Protein AF-A0A6C0QYJ4-F1 (afdb_monomer_lite)

pLDDT: mean 84.32, std 10.1, range [55.5, 91.94]

Foldseek 3Di:
DFWWWQDPVVRDIDTCVQADPQARVVPRHRTHTDDD

Sequence (36 aa):
MSKQYWCEECQNFVDEHVVTEGIHDECGQEVNIEEE

Structure (mmCIF, N/CA/C/O backbone):
data_AF-A0A6C0QYJ4-F1
#
_entry.id   AF-A0A6C0QYJ4-F1
#
loop_
_atom_site.group_PDB
_atom_site.id
_atom_site.type_symbol
_atom_site.label_atom_id
_atom_site.label_alt_id
_atom_site.label_comp_id
_atom_site.label_asym_id
_atom_site.label_entity_id
_atom_site.label_seq_id
_atom_site.pdbx_PDB_ins_code
_atom_site.Cartn_x
_atom_site.Cartn_y
_atom_site.Cartn_z
_atom_site.occupancy
_atom_site.B_iso_or_equiv
_atom_site.auth_seq_id
_atom_site.auth_comp_id
_atom_site.auth_asym_id
_atom_site.auth_atom_id
_atom_site.pdbx_PDB_model_num
ATOM 1 N N . MET A 1 1 ? -16.881 7.991 3.167 1.00 59.31 1 MET A N 1
ATOM 2 C CA . MET A 1 1 ? -15.475 8.225 3.537 1.00 59.31 1 MET A CA 1
ATOM 3 C C . MET A 1 1 ? -14.669 7.532 2.464 1.00 59.31 1 MET A C 1
ATOM 5 O O . MET A 1 1 ? -14.905 6.347 2.266 1.00 59.31 1 MET A O 1
ATOM 9 N N . SER A 1 2 ? -13.884 8.273 1.686 1.00 69.38 2 SER A N 1
ATOM 10 C CA . SER A 1 2 ? -12.982 7.659 0.706 1.00 69.38 2 SER A CA 1
ATOM 11 C C . SER A 1 2 ? -11.856 6.983 1.477 1.00 69.38 2 SER A C 1
ATOM 13 O O . SER A 1 2 ? -11.300 7.608 2.378 1.00 69.38 2 SER A O 1
ATOM 15 N N . LYS A 1 3 ? -11.562 5.714 1.181 1.00 80.25 3 LYS A N 1
ATOM 16 C CA . LYS A 1 3 ? -10.400 5.042 1.763 1.00 80.25 3 LYS A CA 1
ATOM 17 C C . LYS A 1 3 ? -9.154 5.541 1.043 1.00 80.25 3 LYS A C 1
ATOM 19 O O . LYS A 1 3 ? -9.080 5.466 -0.184 1.00 80.25 3 LYS A O 1
ATOM 24 N N . GLN A 1 4 ? -8.209 6.066 1.809 1.00 85.31 4 GLN A N 1
ATOM 25 C CA . GLN A 1 4 ? -6.907 6.485 1.309 1.00 85.31 4 GLN A CA 1
ATOM 26 C C . GLN A 1 4 ? -5.857 5.484 1.785 1.00 85.31 4 GLN A C 1
ATOM 28 O O . GLN A 1 4 ? -5.960 4.931 2.879 1.00 85.31 4 GLN A O 1
ATOM 33 N N . TYR A 1 5 ? -4.865 5.238 0.942 1.00 88.12 5 TYR A N 1
ATOM 34 C CA . TYR A 1 5 ? -3.803 4.278 1.181 1.00 88.12 5 TYR A CA 1
ATOM 35 C C . TYR A 1 5 ? -2.466 4.999 1.119 1.00 88.12 5 TYR A C 1
ATOM 37 O O . TYR A 1 5 ? -2.256 5.838 0.246 1.00 88.12 5 TYR A O 1
ATOM 45 N N . TRP A 1 6 ? -1.549 4.679 2.024 1.00 89.69 6 TRP A N 1
ATOM 46 C CA . TRP A 1 6 ? -0.212 5.256 1.978 1.00 89.69 6 TRP A CA 1
ATOM 47 C C . TRP A 1 6 ? 0.687 4.451 1.039 1.00 89.69 6 TRP A C 1
ATOM 49 O O . TRP A 1 6 ? 0.878 3.243 1.220 1.00 89.69 6 TRP A O 1
ATOM 59 N N . CYS A 1 7 ? 1.260 5.135 0.051 1.00 89.1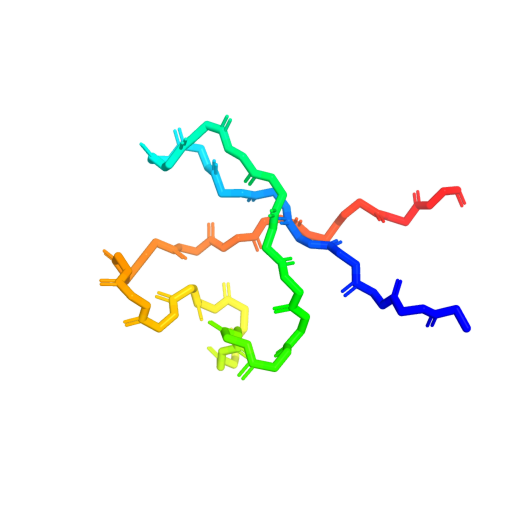9 7 CYS A N 1
ATOM 60 C CA . CYS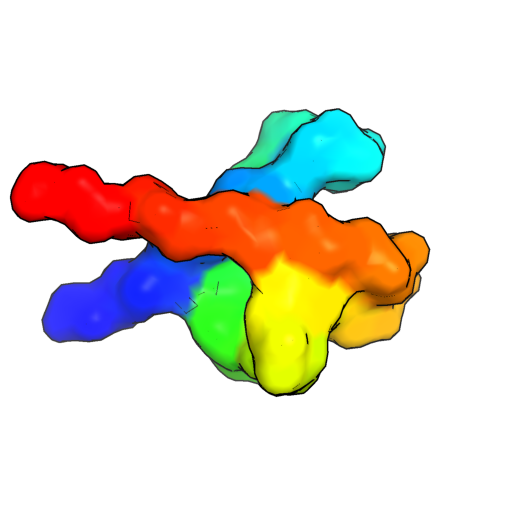 A 1 7 ? 2.315 4.605 -0.800 1.00 89.19 7 CYS A CA 1
ATOM 61 C C . CYS A 1 7 ? 3.671 5.143 -0.321 1.00 89.19 7 CYS A C 1
ATOM 63 O O . CYS A 1 7 ? 3.914 6.350 -0.370 1.00 89.19 7 CYS A O 1
ATOM 65 N N . GLU A 1 8 ? 4.568 4.262 0.127 1.00 89.06 8 GLU A N 1
ATOM 66 C CA . GLU A 1 8 ? 5.908 4.628 0.606 1.00 89.06 8 GLU A CA 1
ATOM 67 C C . GLU A 1 8 ? 6.850 5.027 -0.539 1.00 89.06 8 GLU A C 1
ATOM 69 O O . GLU A 1 8 ? 7.709 5.886 -0.355 1.00 89.06 8 GLU A O 1
ATOM 74 N N . GLU A 1 9 ? 6.670 4.456 -1.729 1.00 89.19 9 GLU A N 1
ATOM 75 C CA . GLU A 1 9 ? 7.468 4.738 -2.919 1.00 89.19 9 GLU A CA 1
ATOM 76 C C . GLU A 1 9 ? 7.160 6.138 -3.457 1.00 89.19 9 GLU A C 1
ATOM 78 O O . GLU A 1 9 ? 8.069 6.915 -3.748 1.00 89.19 9 GLU A O 1
ATOM 83 N N . CYS A 1 10 ? 5.874 6.498 -3.507 1.00 88.62 10 CYS A N 1
ATOM 84 C CA . CYS A 1 10 ? 5.432 7.842 -3.875 1.00 88.62 10 CYS A CA 1
ATOM 85 C C . CYS A 1 10 ? 5.546 8.843 -2.713 1.00 88.62 10 CYS A C 1
ATOM 87 O O . CYS A 1 10 ? 5.435 10.047 -2.944 1.00 88.62 10 CYS A O 1
ATOM 89 N N . GLN A 1 11 ? 5.728 8.354 -1.479 1.00 89.62 11 GLN A N 1
ATOM 90 C CA . GLN A 1 11 ? 5.626 9.122 -0.233 1.00 89.62 11 GLN A CA 1
ATOM 91 C C . GLN A 1 11 ? 4.372 10.007 -0.191 1.00 89.62 11 GLN A C 1
ATOM 93 O O . GLN A 1 11 ? 4.436 11.194 0.138 1.00 89.62 11 GLN A O 1
ATOM 98 N N . ASN A 1 12 ? 3.232 9.436 -0.585 1.00 88.94 12 ASN A N 1
ATOM 99 C CA . ASN A 1 12 ? 1.964 10.150 -0.682 1.00 88.94 12 ASN A CA 1
ATOM 100 C C . ASN A 1 12 ? 0.771 9.211 -0.445 1.00 88.94 12 ASN A C 1
ATOM 102 O O . ASN A 1 12 ? 0.870 7.996 -0.628 1.00 88.94 12 ASN A O 1
ATOM 106 N N . PHE A 1 13 ? -0.371 9.797 -0.083 1.00 88.69 13 PHE A N 1
ATOM 107 C CA . PHE A 1 13 ? -1.648 9.099 -0.024 1.00 88.69 13 PHE A CA 1
ATOM 108 C C . PHE A 1 13 ? -2.241 8.958 -1.422 1.00 88.69 13 PHE A C 1
ATOM 110 O O . PHE A 1 13 ? -2.288 9.918 -2.194 1.00 88.69 13 PHE A O 1
ATOM 117 N N . VAL A 1 14 ? -2.723 7.760 -1.722 1.00 88.00 14 VAL A N 1
ATOM 118 C CA . VAL A 1 14 ? -3.385 7.411 -2.973 1.00 88.00 14 VAL A CA 1
ATOM 119 C C . VAL A 1 14 ? -4.793 6.909 -2.673 1.00 88.00 14 VAL A C 1
ATOM 121 O O . VAL A 1 14 ? -5.043 6.259 -1.658 1.00 88.00 14 VAL A O 1
ATOM 124 N N . ASP A 1 15 ? -5.745 7.260 -3.523 1.00 88.56 15 ASP A N 1
ATOM 125 C CA . ASP A 1 15 ? -7.142 6.870 -3.353 1.00 88.56 15 ASP A CA 1
ATOM 126 C C . ASP A 1 15 ? -7.366 5.407 -3.780 1.00 88.56 15 ASP A C 1
ATOM 128 O O . ASP A 1 15 ? -6.657 4.873 -4.634 1.00 88.56 15 ASP A O 1
ATOM 132 N N . GLU A 1 16 ? -8.418 4.766 -3.260 1.00 86.88 16 GLU A N 1
ATOM 133 C CA . GLU A 1 16 ? -8.739 3.365 -3.588 1.00 86.88 16 GLU A CA 1
ATOM 134 C C . GLU A 1 16 ? -8.893 3.089 -5.096 1.00 86.88 16 GLU A C 1
ATOM 136 O O . GLU A 1 16 ? -8.637 1.983 -5.556 1.00 86.88 16 GLU A O 1
ATOM 141 N N . HIS A 1 17 ? -9.286 4.093 -5.888 1.00 89.38 17 HIS A N 1
ATOM 142 C CA . HIS A 1 17 ? -9.484 3.952 -7.336 1.00 89.38 17 HIS A CA 1
ATOM 143 C C . HIS A 1 17 ? -8.204 3.632 -8.122 1.00 89.38 17 HIS A C 1
ATOM 145 O O . HIS A 1 17 ? -8.301 3.127 -9.239 1.00 89.38 17 HIS A O 1
ATOM 151 N N . VAL A 1 18 ? -7.032 3.943 -7.562 1.00 89.56 18 VAL A N 1
ATOM 152 C CA . VAL A 1 18 ? -5.718 3.624 -8.139 1.00 89.56 18 VAL A CA 1
ATOM 153 C C . VAL A 1 18 ? -5.046 2.482 -7.383 1.00 89.56 18 VAL A C 1
ATOM 155 O O . VAL A 1 18 ? -3.854 2.251 -7.550 1.00 89.56 18 VAL A O 1
ATOM 158 N N . VAL A 1 19 ? -5.793 1.762 -6.543 1.00 88.31 19 VAL A N 1
ATOM 159 C CA . VAL A 1 19 ? -5.295 0.636 -5.759 1.00 88.31 19 VAL A CA 1
ATOM 160 C C . VAL A 1 19 ? -6.056 -0.625 -6.149 1.00 88.31 19 VAL A C 1
ATOM 162 O O . VAL A 1 19 ? -7.242 -0.773 -5.862 1.00 88.31 19 VAL A O 1
ATOM 165 N N . THR A 1 20 ? -5.357 -1.574 -6.761 1.00 90.06 20 THR A N 1
ATOM 166 C CA . THR A 1 20 ? -5.915 -2.877 -7.136 1.00 90.06 20 THR A CA 1
ATOM 167 C C .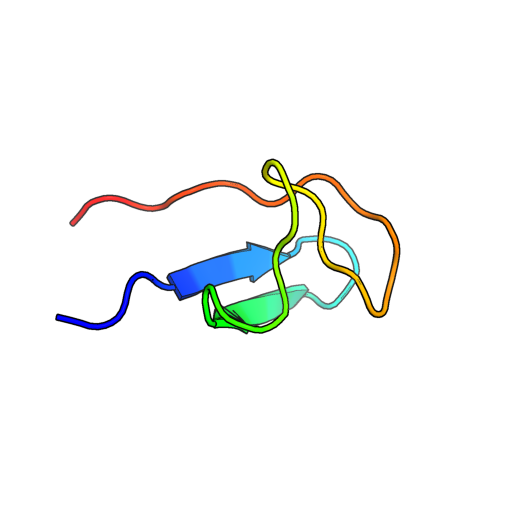 THR A 1 20 ? -5.326 -3.940 -6.222 1.00 90.06 20 THR A C 1
ATOM 169 O O . THR A 1 20 ? -4.115 -4.102 -6.164 1.00 90.06 20 THR A O 1
ATOM 172 N N . GLU A 1 21 ? -6.1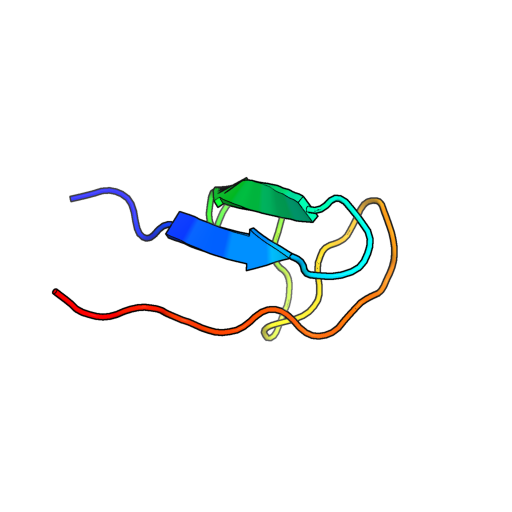72 -4.647 -5.466 1.00 88.75 21 GLU A N 1
ATOM 173 C CA . GLU A 1 21 ? -5.737 -5.711 -4.538 1.00 88.75 21 GLU A CA 1
ATOM 174 C C . GLU A 1 21 ? -4.695 -5.255 -3.492 1.00 88.75 21 GLU A C 1
ATOM 176 O O . GLU A 1 21 ? -3.876 -6.044 -3.034 1.00 88.75 21 GLU A O 1
ATOM 181 N N . GLY A 1 22 ? -4.734 -3.979 -3.088 1.00 85.75 22 GLY A N 1
ATOM 182 C CA . GLY A 1 22 ? -3.756 -3.411 -2.153 1.00 85.75 22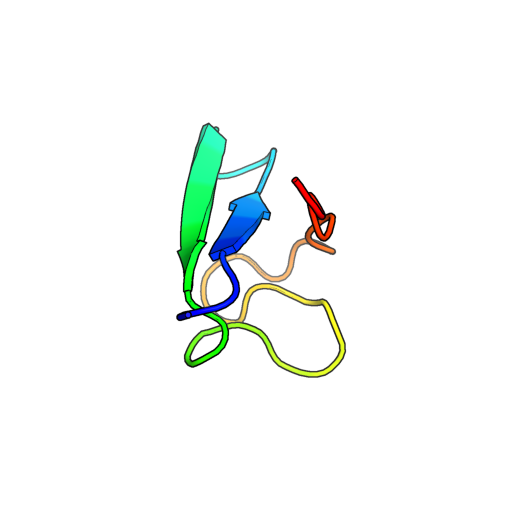 GLY A CA 1
ATOM 183 C C . GLY A 1 22 ? -2.436 -3.001 -2.810 1.00 85.75 22 GLY A C 1
ATOM 184 O O . GLY A 1 22 ? -1.485 -2.699 -2.103 1.00 85.75 22 GLY A O 1
ATOM 185 N N . ILE A 1 23 ? -2.370 -2.958 -4.141 1.00 90.62 23 ILE A N 1
ATOM 186 C CA . ILE A 1 23 ? -1.205 -2.514 -4.911 1.00 90.62 23 ILE A CA 1
ATOM 187 C C . ILE A 1 23 ? -1.546 -1.203 -5.620 1.00 90.62 23 ILE A C 1
ATOM 189 O O . ILE A 1 23 ? -2.569 -1.116 -6.298 1.00 90.62 23 ILE A O 1
ATOM 193 N N . HIS A 1 24 ? -0.694 -0.186 -5.482 1.00 91.94 24 HIS A N 1
ATOM 194 C CA . HIS A 1 24 ? -0.819 1.060 -6.237 1.00 91.94 24 HIS A CA 1
ATOM 195 C C . HIS A 1 24 ? -0.558 0.799 -7.723 1.00 91.94 24 HIS A C 1
ATOM 197 O O . HIS A 1 24 ? 0.530 0.371 -8.088 1.00 91.94 24 HIS A O 1
ATOM 203 N N . ASP A 1 25 ? -1.532 1.070 -8.587 1.00 91.06 25 ASP A N 1
ATOM 204 C CA . ASP A 1 25 ? -1.482 0.745 -10.018 1.00 91.06 25 ASP A CA 1
ATOM 205 C C . ASP A 1 25 ? -0.382 1.523 -10.764 1.00 91.06 25 ASP A C 1
ATOM 207 O O . ASP A 1 25 ? 0.260 0.990 -11.666 1.00 91.06 25 ASP A O 1
ATOM 211 N N . GLU A 1 26 ? -0.110 2.766 -10.350 1.00 88.75 26 GLU A N 1
ATOM 212 C CA . GLU A 1 26 ? 0.878 3.626 -11.014 1.00 88.75 26 GLU A CA 1
ATOM 213 C C . GLU A 1 26 ? 2.318 3.157 -10.770 1.00 88.75 26 GLU A C 1
ATOM 215 O O . GLU A 1 26 ? 3.132 3.132 -11.695 1.00 88.75 26 GLU A O 1
ATOM 220 N N . CYS A 1 27 ? 2.639 2.796 -9.526 1.00 90.12 27 CYS A N 1
ATOM 221 C CA . CYS A 1 27 ? 4.011 2.497 -9.114 1.00 90.12 27 CYS A CA 1
ATOM 222 C C . CYS A 1 27 ? 4.251 1.003 -8.821 1.00 90.12 27 CYS A C 1
ATOM 224 O O . CYS A 1 27 ? 5.388 0.549 -8.757 1.00 90.12 27 CYS A O 1
ATOM 226 N N . GLY A 1 28 ? 3.186 0.211 -8.681 1.00 88.50 28 GLY A N 1
ATOM 227 C CA . GLY A 1 28 ? 3.236 -1.228 -8.417 1.00 88.50 28 GLY A CA 1
ATOM 228 C C . GLY A 1 28 ? 3.597 -1.608 -6.979 1.00 88.50 28 GLY A C 1
ATOM 229 O O . GLY A 1 28 ? 3.847 -2.783 -6.712 1.00 88.50 28 GLY A O 1
ATOM 230 N N . GLN A 1 29 ? 3.641 -0.649 -6.052 1.00 89.44 29 GLN A N 1
ATOM 231 C CA . GLN A 1 29 ? 3.982 -0.898 -4.651 1.00 89.44 29 GLN A CA 1
ATOM 232 C C . GLN A 1 29 ? 2.746 -1.308 -3.834 1.00 89.44 29 GLN A C 1
ATOM 234 O O . GLN A 1 29 ? 1.671 -0.732 -3.994 1.00 89.44 29 GLN A O 1
ATOM 239 N N . GLU A 1 30 ? 2.904 -2.263 -2.915 1.00 91.75 30 GLU A N 1
ATOM 240 C CA . GLU A 1 30 ? 1.874 -2.653 -1.938 1.00 91.75 30 GLU A CA 1
ATOM 241 C C . GLU A 1 30 ? 1.594 -1.516 -0.958 1.00 91.75 30 GLU A C 1
ATOM 243 O O . GLU A 1 30 ? 2.476 -1.119 -0.204 1.00 91.75 30 GLU A O 1
ATOM 248 N N . VAL A 1 31 ? 0.387 -0.967 -0.969 1.00 89.50 31 VAL A N 1
ATOM 249 C CA . VAL A 1 31 ? 0.008 0.177 -0.140 1.00 89.50 31 VAL A CA 1
ATOM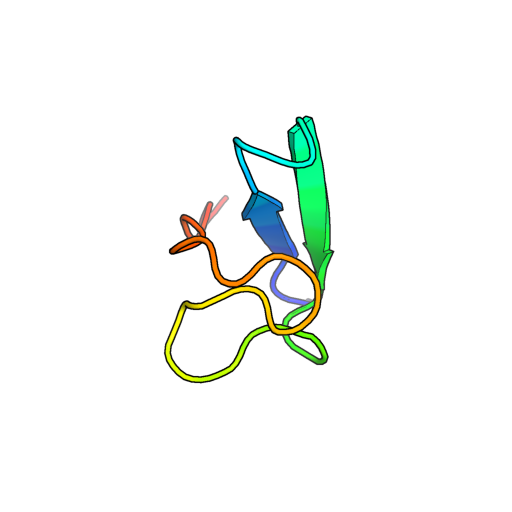 250 C C . VAL A 1 31 ? -0.626 -0.260 1.175 1.00 89.50 31 VAL A C 1
ATOM 252 O O . VAL A 1 31 ? -1.379 -1.232 1.236 1.00 89.50 31 VAL A O 1
ATOM 255 N N . ASN A 1 32 ? -0.364 0.499 2.237 1.00 83.12 32 ASN A N 1
ATOM 256 C CA . ASN A 1 32 ? -0.934 0.228 3.553 1.00 83.12 32 ASN A CA 1
ATOM 257 C C . ASN A 1 32 ? -2.251 0.995 3.730 1.00 83.12 32 ASN A C 1
ATOM 259 O O . ASN A 1 32 ? -2.327 2.191 3.444 1.00 83.12 32 ASN A O 1
ATOM 263 N N . ILE A 1 33 ? -3.290 0.301 4.206 1.00 73.62 33 ILE A N 1
ATOM 264 C CA . ILE A 1 33 ? -4.549 0.928 4.626 1.00 73.62 33 ILE A CA 1
ATOM 265 C C . ILE A 1 33 ? -4.304 1.565 5.992 1.00 73.62 33 ILE A C 1
ATOM 267 O O . ILE A 1 33 ? -4.064 0.846 6.962 1.00 73.62 33 ILE A O 1
ATOM 271 N N . GLU A 1 34 ? -4.397 2.888 6.085 1.00 64.31 34 GLU A N 1
ATOM 272 C CA . GLU A 1 34 ? -4.568 3.542 7.382 1.00 64.31 34 GLU A CA 1
ATOM 273 C C . GLU A 1 34 ? -6.073 3.657 7.665 1.00 64.31 34 GLU A C 1
ATOM 275 O O . GLU A 1 34 ? -6.793 4.408 7.009 1.00 64.31 34 GLU A O 1
ATOM 280 N N . GLU A 1 35 ? -6.570 2.844 8.602 1.00 56.50 35 GLU A N 1
ATOM 281 C CA . GLU A 1 35 ? -7.879 3.056 9.231 1.00 56.50 35 GLU A CA 1
ATOM 282 C C . GLU A 1 35 ? -7.696 4.065 10.379 1.00 56.50 35 GLU A C 1
ATOM 284 O O . GLU A 1 35 ? -6.867 3.833 11.260 1.00 56.50 35 GLU A O 1
ATOM 289 N N . GLU A 1 36 ? -8.437 5.184 10.340 1.00 55.50 36 GLU A N 1
ATOM 290 C CA . GLU A 1 36 ? -8.507 6.183 11.428 1.00 55.50 36 GLU A CA 1
ATOM 291 C C . GLU A 1 36 ? -9.036 5.602 12.751 1.00 55.50 36 GLU A C 1
ATOM 293 O O . GLU A 1 36 ? -10.033 4.838 12.721 1.00 55.50 36 GLU A O 1
#

Organism: NCBI:txid147375

Secondary structure (DSSP, 8-state):
---EEEETTTTEEEEGGGEETTEETTT--B-EE---

Radius of gyration: 8.54 Å; chains: 1; bounding box: 23×16×22 Å